Protein AF-A0A7C5CT50-F1 (afdb_monomer_lite)

pLDDT: mean 77.48, std 17.81, range [44.09, 95.44]

Foldseek 3Di:
DPPPDPDDDDDDDDDDDDDDCPDPPDDDDDDPDDPPVVNVVVVVVVCVVVVVVVVCVVFCLVVQLVVVVVVVVVVVDPPPPPSVVSNVVSVVVRCVVCVVVVVVCCVPPVVVD

Radius of gyration: 27.61 Å; chains: 1; bounding box: 65×60×53 Å

Sequence (113 aa):
MVFLAFGFSGIAMAQNENPINVIPGVQVSFNNGNFTEAIRLILILTVLSLAPSIIIMTTSFIRIVTVLSVLRQAIGLPNVPPNQVITSLALFLTFYVMYPVLNQVNQNALQPY

Secondary structure (DSSP, 8-state):
--SSSS---S-----------SSTT------TT---HHHHHHHHHHHHHHHHHHHHHTSTHHHHHHHHHHHHHHT--TTSS-HHHHHHHHHHHHHHHHHHHHHHHIIIIIS--

Structure (mmCIF, N/CA/C/O backbone):
data_AF-A0A7C5CT50-F1
#
_entry.id   AF-A0A7C5CT50-F1
#
loop_
_atom_site.group_PDB
_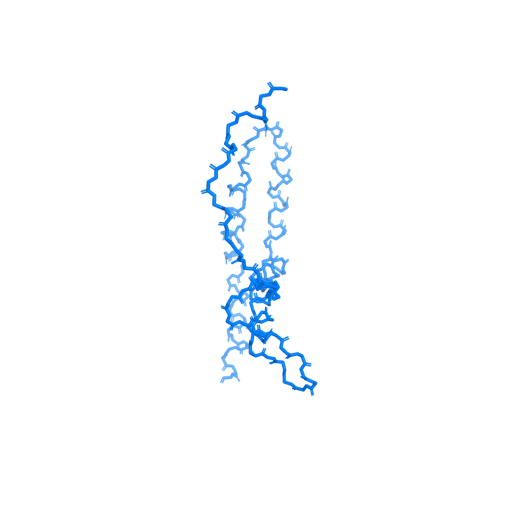atom_site.id
_atom_site.type_symbol
_atom_site.label_atom_id
_atom_site.label_alt_id
_atom_site.label_comp_id
_atom_site.label_asym_id
_atom_site.label_entity_id
_atom_site.label_seq_id
_atom_site.pdbx_PDB_ins_code
_atom_site.Cartn_x
_atom_site.Cartn_y
_atom_site.Cartn_z
_atom_site.occupancy
_atom_site.B_iso_or_equiv
_atom_site.auth_seq_id
_atom_site.auth_comp_id
_atom_site.auth_asym_id
_atom_site.auth_atom_id
_atom_site.pdbx_PDB_model_num
ATOM 1 N N . MET A 1 1 ? 30.216 39.724 13.156 1.00 50.38 1 MET A N 1
ATOM 2 C CA . MET A 1 1 ? 31.686 39.824 13.306 1.00 50.38 1 MET A CA 1
ATOM 3 C C . MET A 1 1 ? 32.268 38.594 14.028 1.00 50.38 1 MET A C 1
ATOM 5 O O . MET A 1 1 ? 32.926 38.751 15.039 1.00 50.38 1 MET A O 1
ATOM 9 N N . VAL A 1 2 ? 32.050 37.370 13.518 1.00 49.88 2 VAL A N 1
ATOM 10 C CA . VAL A 1 2 ? 32.786 36.135 13.914 1.00 49.88 2 VAL A CA 1
ATOM 11 C C . VAL A 1 2 ? 32.891 35.212 12.681 1.00 49.88 2 VAL A C 1
ATOM 13 O O . VAL A 1 2 ? 32.648 34.021 12.743 1.00 49.88 2 VAL A O 1
ATOM 16 N N . PHE A 1 3 ? 33.136 35.782 11.496 1.00 44.56 3 PHE A N 1
ATOM 17 C CA . PHE A 1 3 ? 33.218 35.013 10.238 1.00 44.56 3 PHE A CA 1
ATOM 18 C C . PHE A 1 3 ? 34.303 35.537 9.276 1.00 44.56 3 PHE A C 1
ATOM 20 O O . PHE A 1 3 ? 34.294 35.211 8.098 1.00 44.56 3 PHE A O 1
ATOM 27 N N . LEU A 1 4 ? 35.251 36.350 9.770 1.00 50.31 4 LEU A N 1
ATOM 28 C CA . LEU A 1 4 ? 36.260 37.034 8.941 1.00 50.31 4 LEU A CA 1
ATOM 29 C C . LEU A 1 4 ? 37.715 36.880 9.445 1.00 50.31 4 LEU A C 1
ATOM 31 O O . LEU A 1 4 ? 38.564 37.673 9.062 1.00 50.31 4 LEU A O 1
ATOM 35 N N . ALA A 1 5 ? 38.025 35.921 10.331 1.00 53.50 5 ALA A N 1
ATOM 36 C CA . ALA A 1 5 ? 39.324 35.925 11.032 1.00 53.50 5 ALA A CA 1
ATOM 37 C C . ALA A 1 5 ? 40.002 34.562 11.275 1.00 53.50 5 ALA A C 1
ATOM 39 O O . ALA A 1 5 ? 40.931 34.501 12.071 1.00 53.50 5 ALA A O 1
ATOM 40 N N . PHE A 1 6 ? 39.610 33.478 10.599 1.00 50.19 6 PHE A N 1
ATOM 41 C CA . PHE A 1 6 ? 40.324 32.197 10.729 1.00 50.19 6 PHE A CA 1
ATOM 42 C C . PHE A 1 6 ? 40.702 31.588 9.379 1.00 50.19 6 PHE A C 1
ATOM 44 O O . PHE A 1 6 ? 40.186 30.551 8.981 1.00 50.19 6 PHE A O 1
ATOM 51 N N . GLY A 1 7 ? 41.659 32.227 8.702 1.00 45.47 7 GLY A N 1
ATOM 52 C CA . GLY A 1 7 ? 42.497 31.504 7.741 1.00 45.47 7 GLY A CA 1
ATOM 53 C C . GLY A 1 7 ? 42.812 32.260 6.464 1.00 45.47 7 GLY A C 1
ATOM 54 O O . GLY A 1 7 ? 42.410 31.849 5.383 1.00 45.47 7 GLY A O 1
ATOM 55 N N . PHE A 1 8 ? 43.560 33.353 6.587 1.00 51.62 8 PHE A N 1
ATOM 56 C CA . PHE A 1 8 ? 44.338 33.888 5.478 1.00 51.62 8 PHE A CA 1
ATOM 57 C C . PHE A 1 8 ? 45.620 33.051 5.323 1.00 51.62 8 PHE A C 1
ATOM 59 O O . PHE A 1 8 ? 46.303 32.792 6.311 1.00 51.62 8 PHE A O 1
ATOM 66 N N . SER A 1 9 ? 45.960 32.745 4.068 1.00 44.22 9 SER A N 1
ATOM 67 C CA . SER A 1 9 ? 47.265 32.298 3.558 1.00 44.22 9 SER A CA 1
ATOM 68 C C . SER A 1 9 ? 47.605 30.805 3.621 1.00 44.22 9 SER A C 1
ATOM 70 O O . SER A 1 9 ? 47.790 30.230 4.689 1.00 44.22 9 SER A O 1
ATOM 72 N N . GLY A 1 10 ? 47.806 30.220 2.432 1.00 51.94 10 GLY A N 1
ATOM 73 C CA . GLY A 1 10 ? 48.623 29.016 2.301 1.00 51.94 10 GLY A CA 1
ATOM 74 C C . GLY A 1 10 ? 48.267 28.009 1.212 1.00 51.94 10 GLY A C 1
ATOM 75 O O . GLY A 1 10 ? 48.412 26.840 1.510 1.00 51.94 10 GLY A O 1
ATOM 76 N N . ILE A 1 11 ? 47.803 28.406 0.016 1.00 47.41 11 ILE A N 1
ATOM 77 C CA . ILE A 1 11 ? 48.193 27.820 -1.292 1.00 47.41 11 ILE A CA 1
ATOM 78 C C . ILE A 1 11 ? 47.460 28.548 -2.431 1.00 47.41 11 ILE A C 1
ATOM 80 O O . ILE A 1 11 ? 46.318 28.257 -2.769 1.00 47.41 11 ILE A O 1
ATOM 84 N N . ALA A 1 12 ? 48.149 29.491 -3.069 1.00 50.25 12 ALA A N 1
ATOM 85 C CA . ALA A 1 12 ? 47.981 29.651 -4.506 1.00 50.25 12 ALA A CA 1
ATOM 86 C C . ALA A 1 12 ? 48.534 28.377 -5.151 1.00 50.25 12 ALA A C 1
ATOM 88 O O . ALA A 1 12 ? 49.663 28.049 -4.805 1.00 50.25 12 ALA A O 1
ATOM 89 N N . MET A 1 13 ? 47.775 27.689 -6.019 1.00 48.88 13 MET A N 1
ATOM 90 C CA . MET A 1 13 ? 48.212 27.121 -7.311 1.00 48.88 13 MET A CA 1
ATOM 91 C C . MET A 1 13 ? 46.994 26.831 -8.202 1.00 48.88 13 MET A C 1
ATOM 93 O O . MET A 1 13 ? 45.950 26.377 -7.748 1.00 48.88 13 MET A O 1
ATOM 97 N N . ALA A 1 14 ? 47.172 27.169 -9.475 1.00 48.53 14 ALA A N 1
ATOM 98 C CA . ALA A 1 14 ? 46.247 27.114 -10.594 1.00 48.53 14 ALA A CA 1
ATOM 99 C C . ALA A 1 14 ? 45.576 25.754 -10.845 1.00 48.53 14 ALA A C 1
ATOM 101 O O . ALA A 1 14 ? 46.263 24.740 -10.885 1.00 48.53 14 ALA A O 1
ATOM 102 N N . GLN A 1 15 ? 44.290 25.780 -11.206 1.00 44.69 15 GLN A N 1
ATOM 103 C CA . GLN A 1 15 ? 43.692 24.912 -12.233 1.00 44.69 15 GLN A CA 1
ATOM 104 C C . GLN A 1 15 ? 42.635 25.767 -12.946 1.00 44.69 15 GLN A C 1
ATOM 106 O O . GLN A 1 15 ? 41.595 26.087 -12.383 1.00 44.69 15 GLN A O 1
ATOM 111 N N . ASN A 1 16 ? 43.024 26.443 -14.024 1.00 44.09 16 ASN A N 1
ATOM 112 C CA . ASN A 1 16 ? 42.872 25.944 -15.389 1.00 44.09 16 ASN A CA 1
ATOM 113 C C . ASN A 1 16 ? 41.426 25.543 -15.693 1.00 44.09 16 ASN A C 1
ATOM 115 O O . ASN A 1 16 ? 40.892 24.578 -15.151 1.00 44.09 16 ASN A O 1
ATOM 119 N N . GLU A 1 17 ? 40.848 26.327 -16.586 1.00 52.09 17 GLU A N 1
ATOM 120 C CA . GLU A 1 17 ? 39.519 26.220 -17.159 1.00 52.09 17 GLU A CA 1
ATOM 121 C C . GLU A 1 17 ? 39.269 24.783 -17.622 1.00 52.09 17 GLU A C 1
ATOM 123 O O . GLU A 1 17 ? 39.880 24.316 -18.577 1.00 52.09 17 GLU A O 1
ATOM 128 N N . ASN A 1 18 ? 38.391 24.064 -16.926 1.00 50.12 18 ASN A N 1
ATOM 129 C CA . ASN A 1 18 ? 37.877 22.782 -17.383 1.00 50.12 18 ASN A CA 1
ATOM 130 C C . ASN A 1 18 ? 36.373 22.745 -17.085 1.00 50.12 18 ASN A C 1
ATOM 132 O O . ASN A 1 18 ? 35.957 23.123 -15.986 1.00 50.12 18 ASN A O 1
ATOM 136 N N . PRO A 1 19 ? 35.542 22.352 -18.062 1.00 49.62 19 PRO A N 1
ATOM 137 C CA . PRO A 1 19 ? 34.095 22.483 -17.978 1.00 49.62 19 PRO A CA 1
ATOM 138 C C . PRO A 1 19 ? 33.535 21.700 -16.788 1.00 49.62 19 PRO A C 1
ATOM 140 O O . PRO A 1 19 ? 34.043 20.641 -16.421 1.00 49.62 19 PRO A O 1
ATOM 143 N N . ILE A 1 20 ? 32.472 22.253 -16.200 1.00 54.66 20 ILE A N 1
ATOM 144 C CA . ILE A 1 20 ? 31.711 21.706 -15.073 1.00 54.66 20 ILE A CA 1
ATOM 145 C C . ILE A 1 20 ? 31.438 20.206 -15.305 1.00 54.66 20 ILE A C 1
ATOM 147 O O . ILE A 1 20 ? 30.570 19.824 -16.088 1.00 54.66 20 ILE A O 1
ATOM 151 N N . ASN A 1 21 ? 32.181 19.351 -14.603 1.00 50.53 21 ASN A N 1
ATOM 152 C CA . ASN A 1 21 ? 32.004 17.905 -14.604 1.00 50.53 21 ASN A CA 1
ATOM 153 C C . ASN A 1 21 ? 31.021 17.531 -13.488 1.00 50.53 21 ASN A C 1
ATOM 155 O O . ASN A 1 21 ? 31.432 17.301 -12.351 1.00 50.53 21 ASN A O 1
ATOM 159 N N . VAL A 1 22 ? 29.720 17.491 -13.800 1.00 59.31 22 VAL A N 1
ATOM 160 C CA . VAL A 1 22 ? 28.690 17.101 -12.816 1.00 59.31 22 VAL A CA 1
ATOM 161 C C . VAL A 1 22 ? 28.748 15.598 -12.499 1.00 59.31 22 VAL A C 1
ATOM 163 O O . VAL A 1 22 ? 28.335 15.210 -11.415 1.00 59.31 22 VAL A O 1
ATOM 166 N N . ILE A 1 23 ? 29.311 14.743 -13.365 1.00 61.72 23 ILE A N 1
ATOM 167 C CA . ILE A 1 23 ? 29.557 13.310 -13.097 1.00 61.72 23 ILE A CA 1
ATOM 168 C C . ILE A 1 23 ? 30.735 12.837 -13.976 1.00 61.72 23 ILE A C 1
ATOM 170 O O . ILE A 1 23 ? 30.633 12.943 -15.200 1.00 61.72 23 ILE A O 1
ATOM 174 N N . PRO A 1 24 ? 31.837 12.281 -13.428 1.00 53.53 24 PRO A N 1
ATOM 175 C CA . PRO A 1 24 ? 32.854 11.626 -14.245 1.00 53.53 24 PRO A CA 1
ATOM 176 C C . PRO A 1 24 ? 32.273 10.319 -14.808 1.00 53.53 24 PRO A C 1
ATOM 178 O O . PRO A 1 24 ? 32.010 9.386 -14.052 1.00 53.53 24 PRO A O 1
ATOM 181 N N . GLY A 1 25 ? 32.061 10.254 -16.126 1.00 58.03 25 GLY A N 1
ATOM 182 C CA . GLY A 1 25 ? 31.773 8.999 -16.839 1.00 58.03 25 GLY A CA 1
ATOM 183 C C . GLY A 1 25 ? 30.479 8.922 -17.654 1.00 58.03 25 GLY A C 1
ATOM 184 O O . GLY A 1 25 ? 30.265 7.903 -18.303 1.00 58.03 25 GLY A O 1
ATOM 185 N N . VAL A 1 26 ? 29.626 9.954 -17.691 1.00 61.69 26 VAL A N 1
ATOM 186 C CA . VAL A 1 26 ? 28.393 9.909 -18.507 1.00 61.69 26 VAL A CA 1
ATOM 187 C C . VAL A 1 26 ? 28.228 11.193 -19.319 1.00 61.69 26 VAL A C 1
ATOM 189 O O . VAL A 1 26 ? 27.735 12.203 -18.828 1.00 61.69 26 VAL A O 1
ATOM 192 N N . GLN A 1 27 ? 28.633 11.143 -20.591 1.00 54.72 27 GLN A N 1
ATOM 193 C CA . GLN A 1 27 ? 28.323 12.171 -21.585 1.00 54.72 27 GLN A CA 1
ATOM 194 C C . GLN A 1 27 ? 26.970 11.845 -22.224 1.00 54.72 27 GLN A C 1
ATOM 196 O O . GLN A 1 27 ? 26.849 10.899 -23.003 1.00 54.72 27 GLN A O 1
ATOM 201 N N . VAL A 1 28 ? 25.935 12.616 -21.892 1.00 63.25 28 VAL A N 1
ATOM 202 C CA . VAL A 1 28 ? 24.609 12.465 -22.504 1.00 63.25 28 VAL A CA 1
ATOM 203 C C . VAL A 1 28 ? 24.605 13.207 -23.844 1.00 63.25 28 VAL A C 1
ATOM 205 O O . VAL A 1 28 ? 24.284 14.388 -23.915 1.00 63.25 28 VAL A O 1
ATOM 208 N N . SER A 1 29 ? 25.015 12.517 -24.913 1.00 57.22 29 SER A N 1
ATOM 209 C CA . SER A 1 29 ? 24.848 12.993 -26.293 1.00 57.22 29 SER A CA 1
ATOM 210 C C . SER A 1 29 ? 23.455 12.633 -26.806 1.00 57.22 29 SER A C 1
ATOM 212 O O . SER A 1 29 ? 23.115 11.457 -26.924 1.00 57.22 29 SER A O 1
ATOM 214 N N . PHE A 1 30 ? 22.652 13.646 -27.128 1.00 58.94 30 PHE A N 1
ATOM 215 C CA . PHE A 1 30 ? 21.328 13.486 -27.727 1.00 58.94 30 PHE A CA 1
ATOM 216 C C . PHE A 1 30 ? 21.465 13.413 -29.253 1.00 58.94 30 PHE A C 1
ATOM 218 O O . PHE A 1 30 ? 21.503 14.438 -29.932 1.00 58.94 30 PHE A O 1
ATOM 225 N N . ASN A 1 31 ? 21.564 12.198 -29.802 1.00 57.72 31 ASN A N 1
ATOM 226 C CA . ASN A 1 31 ? 21.490 11.964 -31.245 1.00 57.72 31 ASN A CA 1
ATOM 227 C C . ASN A 1 31 ? 20.148 11.302 -31.609 1.00 57.72 31 ASN A C 1
ATOM 229 O O . ASN A 1 31 ? 19.717 10.342 -30.972 1.00 57.72 31 ASN A O 1
ATOM 233 N N . ASN A 1 32 ? 19.475 11.873 -32.612 1.00 57.56 32 ASN A N 1
ATOM 234 C CA . ASN A 1 32 ? 18.112 11.563 -33.052 1.00 57.56 32 ASN A CA 1
ATOM 235 C C . ASN A 1 32 ? 17.968 10.111 -33.551 1.00 57.56 32 ASN A C 1
ATOM 237 O O . ASN A 1 32 ? 18.142 9.844 -34.737 1.00 57.56 32 ASN A O 1
ATOM 241 N N . GLY A 1 33 ? 17.607 9.183 -32.660 1.00 57.97 33 GLY A N 1
ATOM 242 C CA . GLY A 1 33 ? 17.144 7.842 -33.046 1.00 57.97 33 GLY A CA 1
ATOM 243 C C . GLY A 1 33 ? 1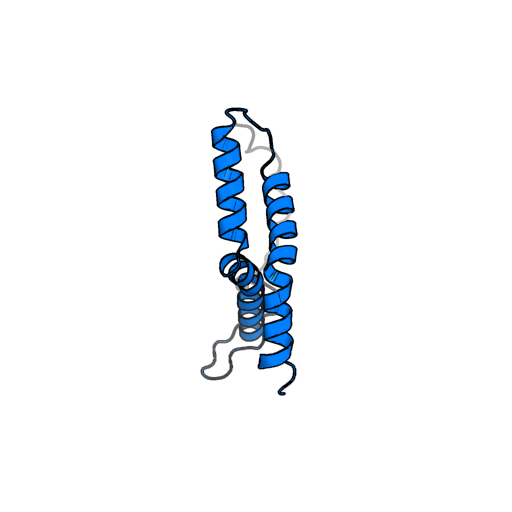7.474 6.725 -32.062 1.00 57.97 33 GLY A C 1
ATOM 244 O O . GLY A 1 33 ? 16.766 5.725 -32.033 1.00 57.97 33 GLY A O 1
ATOM 245 N N . ASN A 1 34 ? 18.481 6.909 -31.206 1.00 59.00 34 ASN A N 1
ATOM 246 C CA . ASN A 1 34 ? 18.855 5.931 -30.189 1.00 59.00 34 ASN A CA 1
ATOM 247 C C . ASN A 1 34 ? 18.725 6.586 -28.818 1.00 59.00 34 ASN A C 1
ATOM 249 O O . ASN A 1 34 ? 19.608 7.327 -28.392 1.00 59.00 34 ASN A O 1
ATOM 253 N N . PHE A 1 35 ? 17.605 6.342 -28.135 1.00 63.72 35 PHE A N 1
ATOM 254 C CA . PHE A 1 35 ? 17.493 6.660 -26.715 1.00 63.72 35 PHE A CA 1
ATOM 255 C C . PHE A 1 35 ? 18.638 5.938 -25.997 1.00 63.72 35 PHE A C 1
ATOM 257 O O . PHE A 1 35 ? 18.616 4.716 -25.880 1.00 63.72 35 PHE A O 1
ATOM 264 N N . THR A 1 36 ? 19.663 6.690 -25.585 1.00 73.88 36 THR A N 1
ATOM 265 C CA . THR A 1 36 ? 20.833 6.194 -24.853 1.00 73.88 36 THR A CA 1
ATOM 266 C C . THR A 1 36 ? 20.369 5.246 -23.750 1.00 73.88 36 THR A C 1
ATOM 268 O O . THR A 1 36 ? 19.415 5.574 -23.050 1.00 73.88 36 THR A O 1
ATOM 271 N N . GLU A 1 37 ? 21.018 4.093 -23.569 1.00 81.06 37 GLU A N 1
ATOM 272 C CA . GLU A 1 37 ? 20.638 3.065 -22.576 1.00 81.06 37 GLU A CA 1
ATOM 273 C C . GLU A 1 37 ? 20.331 3.648 -21.177 1.00 81.06 37 GLU A C 1
ATOM 275 O O . GLU A 1 37 ? 19.435 3.181 -20.477 1.00 81.06 37 GLU A O 1
ATOM 280 N N . ALA A 1 38 ? 20.989 4.753 -20.804 1.00 83.44 38 ALA A N 1
ATOM 281 C CA . ALA A 1 38 ? 20.688 5.533 -19.603 1.00 83.44 38 ALA A CA 1
ATOM 282 C C . ALA A 1 38 ? 19.244 6.084 -19.551 1.00 83.44 38 ALA A C 1
ATOM 284 O O . ALA A 1 38 ? 18.580 5.984 -18.522 1.00 83.44 38 ALA A O 1
ATOM 285 N N . ILE A 1 39 ? 18.728 6.634 -20.652 1.00 88.06 39 ILE A N 1
ATOM 286 C CA . ILE A 1 39 ? 17.348 7.133 -20.767 1.00 88.06 39 ILE A CA 1
ATOM 287 C C . ILE A 1 39 ? 16.348 5.974 -20.716 1.00 88.06 39 ILE A C 1
ATOM 289 O O . ILE A 1 39 ? 15.322 6.091 -20.048 1.00 88.06 39 ILE A O 1
ATOM 293 N N . ARG A 1 40 ? 16.658 4.831 -21.342 1.00 86.31 40 ARG A N 1
ATOM 294 C CA . ARG A 1 40 ? 15.825 3.619 -21.262 1.00 86.31 40 ARG A CA 1
ATOM 295 C C . ARG A 1 40 ? 15.728 3.086 -19.830 1.00 86.31 40 ARG A C 1
ATOM 297 O O . ARG A 1 40 ? 14.633 2.750 -19.377 1.00 86.31 40 ARG A O 1
ATOM 304 N N . LEU A 1 41 ? 16.851 3.051 -19.111 1.00 90.69 41 LEU A N 1
ATOM 305 C CA . LEU A 1 41 ? 16.902 2.645 -17.707 1.00 90.69 41 LEU A CA 1
ATOM 306 C C . LEU A 1 41 ? 16.065 3.579 -16.824 1.00 90.69 41 LEU A C 1
ATOM 308 O O . LEU A 1 41 ? 15.246 3.104 -16.040 1.00 90.69 41 LEU A O 1
ATOM 312 N N . ILE A 1 42 ? 16.216 4.896 -16.991 1.00 92.19 42 ILE A N 1
ATOM 313 C CA . ILE A 1 42 ? 15.425 5.892 -16.252 1.00 92.19 42 ILE A CA 1
ATOM 314 C C . ILE A 1 42 ? 13.923 5.706 -16.518 1.00 92.19 42 ILE A C 1
ATOM 316 O O . ILE A 1 42 ? 13.120 5.772 -15.586 1.00 92.19 42 ILE A O 1
ATOM 320 N N . LEU A 1 43 ? 13.535 5.422 -17.764 1.00 91.88 43 LEU A N 1
ATOM 321 C CA . LEU A 1 43 ? 12.134 5.234 -18.150 1.00 91.88 43 LEU A CA 1
ATOM 322 C C . LEU A 1 43 ? 11.526 3.977 -17.500 1.00 91.88 43 LEU A C 1
ATOM 324 O O . LEU A 1 43 ? 10.433 4.049 -16.939 1.00 91.88 43 LEU A O 1
ATOM 328 N N . ILE A 1 44 ? 12.254 2.855 -17.475 1.00 94.19 44 ILE A N 1
ATOM 329 C CA . ILE A 1 44 ? 11.830 1.626 -16.777 1.00 94.19 44 ILE A CA 1
ATOM 330 C C . ILE A 1 44 ? 11.728 1.847 -15.266 1.00 94.19 44 ILE A C 1
ATOM 332 O O . ILE A 1 44 ? 10.734 1.441 -14.667 1.00 94.19 44 ILE A O 1
ATOM 336 N N . LEU A 1 45 ? 12.709 2.507 -14.642 1.00 93.94 45 LEU A N 1
ATOM 337 C CA . LEU A 1 45 ? 12.673 2.786 -13.201 1.00 93.94 45 LEU A CA 1
ATOM 338 C C . LEU A 1 45 ? 11.500 3.699 -12.822 1.00 93.94 45 LEU A C 1
ATOM 340 O O . LEU A 1 45 ? 10.862 3.487 -11.791 1.00 93.94 45 LEU A O 1
ATOM 344 N N . THR A 1 46 ? 11.173 4.664 -13.683 1.00 94.50 46 THR A N 1
ATOM 345 C CA . THR A 1 46 ? 10.011 5.546 -13.501 1.00 94.50 46 THR A CA 1
ATOM 346 C C . THR A 1 46 ? 8.711 4.743 -13.515 1.00 94.50 46 THR A C 1
ATOM 348 O O . THR A 1 46 ? 7.898 4.863 -12.597 1.00 94.50 46 THR A O 1
ATOM 351 N N . VAL A 1 47 ? 8.530 3.873 -14.514 1.00 95.00 47 VAL A N 1
A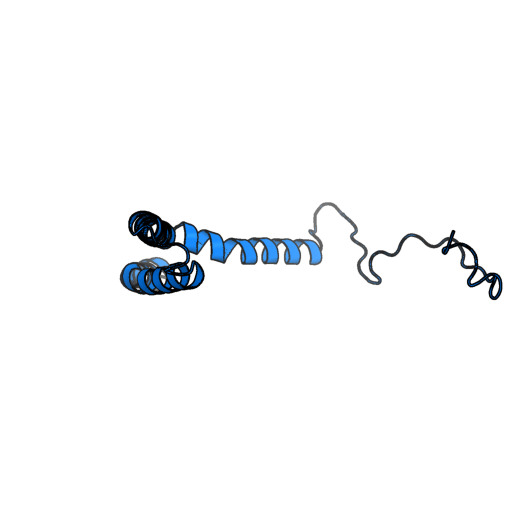TOM 352 C CA . VAL A 1 47 ? 7.343 3.008 -14.605 1.00 95.00 47 VAL A CA 1
ATOM 353 C C . VAL A 1 47 ? 7.286 2.028 -13.434 1.00 95.00 47 VAL A C 1
ATOM 355 O O . VAL A 1 47 ? 6.224 1.860 -12.843 1.00 95.00 47 VAL A O 1
ATOM 358 N N . LEU A 1 48 ? 8.412 1.425 -13.046 1.00 94.44 48 LEU A N 1
ATOM 359 C CA . LEU A 1 48 ? 8.473 0.461 -11.947 1.00 94.44 48 LEU A CA 1
ATOM 360 C C . LEU A 1 48 ? 8.164 1.098 -10.585 1.00 94.44 48 LEU A C 1
ATOM 362 O O . LEU A 1 48 ? 7.598 0.435 -9.724 1.00 94.44 48 LEU A O 1
ATOM 366 N N . SER A 1 49 ? 8.491 2.379 -10.391 1.00 94.62 49 SER A N 1
ATOM 367 C CA . SER A 1 49 ? 8.141 3.119 -9.174 1.00 94.62 49 SER A CA 1
ATOM 368 C C . SER A 1 49 ? 6.654 3.500 -9.119 1.00 94.62 49 SER A C 1
ATOM 370 O O . SER A 1 49 ? 6.053 3.447 -8.044 1.00 94.62 49 SER A O 1
ATOM 372 N N . LEU A 1 50 ? 6.039 3.832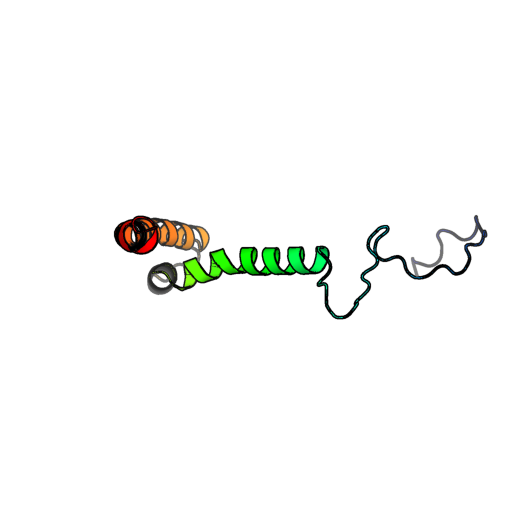 -10.261 1.00 95.44 50 LEU A N 1
ATOM 373 C CA . LEU A 1 50 ? 4.603 4.139 -10.351 1.00 95.44 50 LEU A CA 1
ATOM 374 C C . LEU A 1 50 ? 3.709 2.889 -10.364 1.00 95.44 50 LEU A C 1
ATOM 376 O O . LEU A 1 50 ? 2.586 2.928 -9.867 1.00 95.44 50 LEU A O 1
ATOM 380 N N . ALA A 1 51 ? 4.184 1.775 -10.919 1.00 94.06 51 ALA A N 1
ATOM 381 C CA . ALA A 1 51 ? 3.421 0.534 -11.030 1.00 94.06 51 ALA A CA 1
ATOM 382 C C . ALA A 1 51 ? 2.801 0.052 -9.697 1.00 94.06 51 ALA A C 1
ATOM 384 O O . ALA A 1 51 ? 1.594 -0.203 -9.674 1.00 94.06 51 ALA A O 1
ATOM 385 N N . PRO A 1 52 ? 3.539 -0.043 -8.569 1.00 88.19 52 PRO A N 1
ATOM 386 C CA . PRO A 1 52 ? 2.971 -0.542 -7.319 1.00 88.19 52 PRO A CA 1
ATOM 387 C C . PRO A 1 52 ? 1.916 0.401 -6.733 1.00 88.19 52 PRO A C 1
ATOM 389 O O . PRO A 1 52 ? 0.925 -0.068 -6.175 1.00 88.19 52 PRO A O 1
ATOM 392 N N . SER A 1 53 ? 2.083 1.721 -6.871 1.00 92.19 53 SER A N 1
ATOM 393 C CA . SER A 1 53 ? 1.128 2.686 -6.317 1.00 92.19 53 SER A CA 1
ATOM 394 C C . SER A 1 53 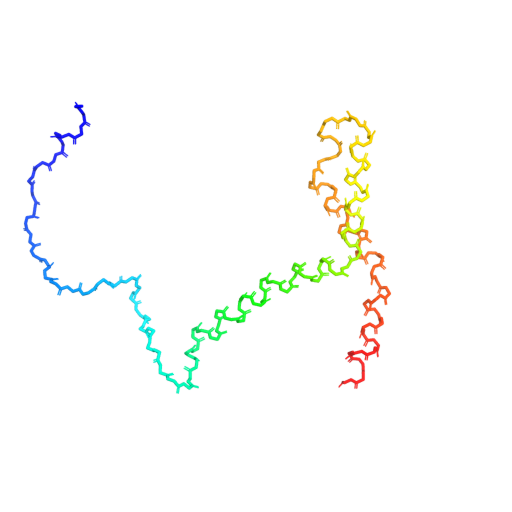? -0.196 2.675 -7.080 1.00 92.19 53 SER A C 1
ATOM 396 O O . SER A 1 53 ? -1.259 2.695 -6.457 1.00 92.19 53 SER A O 1
ATOM 398 N N . ILE A 1 54 ? -0.145 2.555 -8.410 1.00 93.56 54 ILE A N 1
ATOM 399 C CA . ILE A 1 54 ? -1.345 2.470 -9.249 1.00 93.56 54 ILE A CA 1
ATOM 400 C C . ILE A 1 54 ? -2.138 1.199 -8.929 1.00 93.56 54 ILE A C 1
ATOM 402 O O . ILE A 1 54 ? -3.342 1.297 -8.709 1.00 93.56 54 ILE A O 1
ATOM 406 N N . ILE A 1 55 ? -1.480 0.037 -8.822 1.00 91.50 55 ILE A N 1
ATOM 407 C CA . ILE A 1 55 ? -2.144 -1.244 -8.506 1.00 91.50 55 ILE A CA 1
ATOM 408 C C . ILE A 1 55 ? -2.899 -1.163 -7.173 1.00 91.50 55 ILE A C 1
ATOM 410 O O . ILE A 1 55 ? -4.041 -1.619 -7.064 1.00 91.50 55 ILE A O 1
ATOM 414 N N . ILE A 1 56 ? -2.284 -0.553 -6.157 1.00 92.06 56 ILE A N 1
ATOM 415 C CA . ILE A 1 56 ? -2.919 -0.348 -4.851 1.00 92.06 56 ILE A CA 1
ATOM 416 C C . ILE A 1 56 ? -4.129 0.593 -4.987 1.00 92.06 56 ILE A C 1
ATOM 418 O O . ILE A 1 56 ? -5.179 0.332 -4.397 1.00 92.06 56 ILE A O 1
ATOM 422 N N . MET A 1 57 ? -4.019 1.651 -5.796 1.00 92.31 57 MET A N 1
ATOM 423 C CA . MET A 1 57 ? -5.088 2.635 -5.995 1.00 92.31 57 MET A CA 1
ATOM 424 C C . MET A 1 57 ? -6.280 2.090 -6.795 1.00 92.31 57 MET A C 1
ATOM 426 O O . MET A 1 57 ? -7.419 2.469 -6.526 1.00 92.31 57 MET A O 1
ATOM 430 N N . THR A 1 58 ? -6.046 1.179 -7.740 1.00 91.25 58 THR A N 1
ATOM 431 C CA . THR A 1 58 ? -7.103 0.515 -8.525 1.00 91.25 58 THR A CA 1
ATOM 432 C C . THR A 1 58 ? -7.801 -0.621 -7.772 1.00 91.25 58 THR A C 1
ATOM 434 O O . THR A 1 58 ? -8.781 -1.178 -8.261 1.00 91.25 58 THR A O 1
ATOM 437 N N . THR A 1 59 ? -7.315 -0.972 -6.584 1.00 92.12 59 THR A N 1
ATOM 438 C CA . THR A 1 59 ? -7.829 -2.067 -5.754 1.00 92.12 59 THR A CA 1
ATOM 439 C C . THR A 1 59 ? -8.808 -1.554 -4.678 1.00 92.12 59 THR A C 1
ATOM 441 O O . THR A 1 59 ? -8.968 -0.354 -4.456 1.00 92.12 59 THR A O 1
ATOM 444 N N . SER A 1 60 ? -9.462 -2.458 -3.940 1.00 90.88 60 SER A N 1
ATOM 445 C CA . SER A 1 60 ? -10.291 -2.154 -2.763 1.00 90.88 60 SER A CA 1
ATOM 446 C C . SER A 1 60 ? -9.562 -1.443 -1.610 1.00 90.88 60 SER A C 1
ATOM 4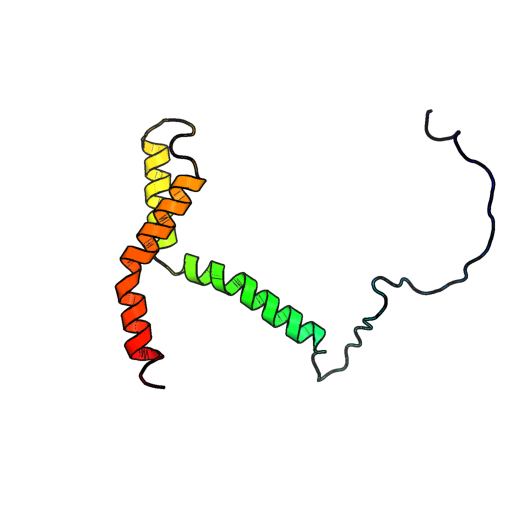48 O O . SER A 1 60 ? -10.233 -0.992 -0.680 1.00 90.88 60 SER A O 1
ATOM 450 N N . PHE A 1 61 ? -8.232 -1.305 -1.658 1.00 94.75 61 PHE A N 1
ATOM 451 C CA . PHE A 1 61 ? -7.435 -0.656 -0.614 1.00 94.75 61 PHE A CA 1
ATOM 452 C C . PHE A 1 61 ? -7.935 0.754 -0.282 1.00 94.75 61 PHE A C 1
ATOM 454 O O . PHE A 1 61 ? -8.154 1.056 0.890 1.00 94.75 61 PHE A O 1
ATOM 461 N N . ILE A 1 62 ? -8.200 1.588 -1.298 1.00 94.12 62 ILE A N 1
ATOM 462 C CA . ILE A 1 62 ? -8.668 2.972 -1.104 1.00 94.12 62 ILE A CA 1
ATOM 463 C C . ILE A 1 62 ? -10.022 3.005 -0.387 1.00 94.12 62 ILE A C 1
ATOM 465 O O . ILE A 1 62 ? -10.226 3.795 0.529 1.00 94.12 62 ILE A O 1
ATOM 469 N N . ARG A 1 63 ? -10.944 2.102 -0.737 1.00 93.81 63 ARG A N 1
ATOM 470 C CA . ARG A 1 63 ? -12.259 2.040 -0.079 1.00 93.81 63 ARG A CA 1
ATOM 471 C C . ARG A 1 63 ? -12.129 1.617 1.383 1.00 93.81 63 ARG A C 1
ATOM 473 O O . ARG A 1 63 ? -12.720 2.251 2.253 1.00 93.81 63 ARG A O 1
ATOM 480 N N . ILE A 1 64 ? -11.338 0.579 1.656 1.00 95.19 64 ILE A N 1
ATOM 481 C CA . ILE A 1 64 ? -11.139 0.055 3.012 1.00 95.19 64 ILE A CA 1
ATOM 482 C C . ILE A 1 64 ? -10.455 1.111 3.892 1.00 95.19 64 ILE A C 1
ATOM 484 O O . ILE A 1 64 ? -10.970 1.439 4.961 1.00 95.19 64 ILE A O 1
ATOM 488 N N . VAL A 1 65 ? -9.349 1.712 3.436 1.00 94.62 65 VAL A N 1
ATOM 489 C CA . VAL A 1 65 ? -8.611 2.713 4.225 1.00 94.62 65 VAL A CA 1
ATOM 490 C C . VAL A 1 65 ? -9.453 3.961 4.506 1.00 94.62 65 VAL A C 1
ATOM 492 O O . VAL A 1 65 ? -9.394 4.487 5.618 1.00 94.62 65 VAL A O 1
ATOM 495 N N . THR A 1 66 ? -10.283 4.413 3.557 1.00 93.31 66 THR A N 1
ATOM 496 C CA . THR A 1 66 ? -11.187 5.554 3.769 1.00 93.31 66 THR A CA 1
ATOM 497 C C . THR A 1 66 ? -12.246 5.237 4.818 1.00 93.31 66 THR A C 1
ATOM 499 O O . THR A 1 66 ? -12.444 6.043 5.724 1.00 93.31 66 THR A O 1
ATOM 502 N N . VAL A 1 67 ? -12.880 4.062 4.764 1.00 94.38 67 VAL A N 1
ATOM 503 C CA . VAL A 1 67 ? -13.890 3.671 5.762 1.00 94.38 67 VAL A CA 1
ATOM 504 C C . VAL A 1 67 ? -13.274 3.595 7.162 1.00 94.38 67 VAL A C 1
ATOM 506 O O . VAL A 1 67 ? -13.818 4.186 8.095 1.00 94.38 67 VAL A O 1
ATOM 509 N N . LEU A 1 68 ? -12.103 2.963 7.316 1.00 92.81 68 LEU A N 1
ATOM 510 C CA . LEU A 1 68 ? -11.394 2.915 8.603 1.00 92.81 68 LEU A CA 1
ATOM 511 C C . LEU A 1 68 ? -10.942 4.308 9.079 1.00 92.81 68 LEU A C 1
ATOM 513 O O . LEU A 1 68 ? -10.977 4.597 10.275 1.00 92.81 68 LEU A O 1
ATOM 517 N N . SER A 1 69 ? -10.547 5.192 8.161 1.00 89.75 69 SER A N 1
ATOM 518 C CA . SER A 1 69 ? -10.133 6.563 8.492 1.00 89.75 69 SER A CA 1
ATOM 519 C C . SER A 1 69 ? -11.300 7.430 8.961 1.00 89.75 69 SER A C 1
ATOM 521 O O . SER A 1 69 ? -11.136 8.225 9.887 1.00 89.75 69 SER A O 1
ATOM 523 N N . VAL A 1 70 ? -12.479 7.253 8.361 1.00 91.19 70 VAL A N 1
ATOM 524 C CA . VAL A 1 70 ? -13.717 7.912 8.797 1.00 91.19 70 VAL A CA 1
ATOM 525 C C . VAL A 1 70 ? -14.166 7.355 10.148 1.00 91.19 70 VAL A C 1
ATOM 527 O O . VAL A 1 70 ? -14.502 8.130 11.039 1.00 91.19 70 VAL A O 1
ATOM 530 N N . LEU A 1 71 ? -14.083 6.034 10.353 1.00 90.38 71 LEU A N 1
ATOM 531 C CA . LEU A 1 71 ? -14.334 5.400 11.654 1.00 90.38 71 LEU A CA 1
ATOM 532 C C . LEU A 1 71 ? -13.426 5.977 12.751 1.00 90.38 71 LEU A C 1
ATOM 534 O O . LEU A 1 71 ? -13.906 6.274 13.842 1.00 90.38 71 LEU A O 1
ATOM 538 N N . ARG A 1 72 ? -12.140 6.218 12.454 1.00 86.62 72 ARG A N 1
ATOM 539 C CA . ARG A 1 72 ? -11.208 6.887 13.381 1.00 86.62 72 ARG A CA 1
ATOM 540 C C . ARG A 1 72 ? -11.685 8.286 13.776 1.00 86.62 72 ARG A C 1
ATOM 542 O O . ARG A 1 72 ? -11.567 8.667 14.934 1.00 86.62 72 ARG A O 1
ATOM 549 N N . GLN A 1 73 ? -12.192 9.072 12.833 1.00 86.38 73 GLN A N 1
ATOM 550 C CA . GLN A 1 73 ? -12.727 10.400 13.147 1.00 86.38 73 GLN A CA 1
ATOM 551 C C . GLN A 1 73 ? -14.033 10.315 13.941 1.00 86.38 73 GLN A C 1
ATOM 553 O O . GLN A 1 73 ? -14.248 11.124 14.840 1.00 86.38 73 GLN A O 1
ATOM 558 N N . ALA A 1 74 ? -14.860 9.304 13.670 1.00 87.12 74 ALA A N 1
ATOM 559 C CA . ALA A 1 74 ? -16.132 9.099 14.352 1.00 87.12 74 ALA A CA 1
ATOM 560 C C . ALA A 1 74 ? -15.982 8.713 15.835 1.00 87.12 74 ALA A C 1
ATOM 562 O O . ALA A 1 74 ? -16.825 9.093 16.641 1.00 87.12 74 ALA A O 1
ATOM 563 N N . ILE A 1 75 ? -14.913 8.003 16.221 1.00 86.56 75 ILE A N 1
ATOM 564 C CA . ILE A 1 75 ? -14.678 7.610 17.626 1.00 86.56 75 ILE A CA 1
ATOM 565 C C . ILE A 1 75 ? -14.146 8.749 18.518 1.00 86.56 75 ILE A C 1
ATOM 567 O O . ILE A 1 75 ? -14.015 8.561 19.723 1.00 86.56 75 ILE A O 1
ATOM 571 N N . GLY A 1 76 ? -13.834 9.926 17.961 1.00 81.25 76 GLY A N 1
ATOM 572 C CA . GLY A 1 76 ? -13.532 11.147 18.727 1.00 81.25 76 GLY A CA 1
ATOM 573 C C . GLY A 1 76 ? -12.239 11.138 19.555 1.00 81.25 76 GLY A C 1
ATOM 574 O O . GLY A 1 76 ? -11.947 12.123 20.232 1.00 81.25 76 GLY A O 1
ATOM 575 N N . LEU A 1 77 ? -11.446 10.063 19.506 1.00 83.06 77 LEU A N 1
ATOM 576 C CA . LEU A 1 77 ? -10.211 9.939 20.276 1.00 83.06 77 LEU A CA 1
ATOM 577 C C . LEU A 1 77 ? -8.987 10.354 19.434 1.00 83.06 77 LEU A C 1
ATOM 579 O O . LEU A 1 77 ? -8.756 9.796 18.357 1.00 83.06 77 LEU A O 1
ATOM 583 N N . PRO A 1 78 ? -8.152 11.297 19.904 1.00 74.31 78 PRO A N 1
ATOM 584 C CA . PRO A 1 78 ? -6.908 11.632 19.224 1.00 74.31 78 PRO A CA 1
ATOM 585 C C . PRO A 1 78 ? -5.887 10.490 19.370 1.00 74.31 78 PRO A C 1
ATOM 587 O O . PRO A 1 78 ? -5.663 9.973 20.459 1.00 74.31 78 PRO A O 1
ATOM 590 N N . ASN A 1 79 ? -5.223 10.133 18.265 1.00 70.31 79 ASN A N 1
ATOM 591 C CA . ASN A 1 79 ? -4.100 9.178 18.172 1.00 70.31 79 ASN A CA 1
ATOM 592 C C . ASN A 1 79 ? -4.403 7.677 18.338 1.00 70.31 79 ASN A C 1
ATOM 594 O O . ASN A 1 79 ? -3.504 6.857 18.155 1.00 70.31 79 ASN A O 1
ATOM 598 N N . VAL A 1 80 ? -5.655 7.296 18.573 1.00 81.00 80 VAL A N 1
ATOM 599 C CA . VAL A 1 80 ? -6.120 5.902 18.493 1.00 81.00 80 VAL A CA 1
ATOM 600 C C . VAL A 1 80 ? -7.093 5.767 17.320 1.00 81.00 80 VAL A C 1
ATOM 602 O O . VAL A 1 80 ? -8.042 6.542 17.256 1.00 81.00 80 VAL A O 1
ATOM 605 N N . PRO A 1 81 ? -6.924 4.805 16.392 1.00 71.75 81 PRO A N 1
ATOM 606 C CA . PRO A 1 81 ? -5.751 3.980 16.088 1.00 71.75 81 PRO A CA 1
ATOM 607 C C . PRO A 1 81 ? -4.719 4.745 15.220 1.00 71.75 81 PRO A C 1
ATOM 609 O O . PRO A 1 81 ? -5.125 5.536 14.363 1.00 71.75 81 PRO A O 1
ATOM 612 N N . PRO A 1 82 ? -3.399 4.507 15.382 1.00 89.00 82 PRO A N 1
ATOM 613 C CA . PRO A 1 82 ? -2.357 5.145 14.572 1.00 89.00 82 PRO A CA 1
ATOM 614 C C . PRO A 1 82 ? -2.552 4.921 13.065 1.00 89.00 82 PRO A C 1
ATOM 616 O O . PRO A 1 82 ? -2.972 3.843 12.641 1.00 89.00 82 PRO A O 1
ATOM 619 N N . ASN A 1 83 ? -2.146 5.887 12.233 1.00 88.88 83 ASN A N 1
ATOM 620 C CA . ASN A 1 83 ? -2.255 5.775 10.767 1.00 88.88 83 ASN A CA 1
ATOM 621 C C . ASN A 1 83 ? -1.522 4.540 10.209 1.00 88.88 83 ASN A C 1
ATOM 623 O O . ASN A 1 83 ? -1.961 3.948 9.223 1.00 88.88 83 ASN A O 1
ATOM 627 N N . GLN A 1 84 ? -0.437 4.115 10.864 1.00 91.81 84 GLN A N 1
ATOM 628 C CA . GLN A 1 84 ? 0.294 2.896 10.513 1.00 91.81 84 GLN A CA 1
ATOM 629 C C . GLN A 1 84 ? -0.548 1.629 10.722 1.00 91.81 84 GLN A C 1
ATOM 631 O O . GLN A 1 84 ? -0.523 0.743 9.873 1.00 91.81 84 GLN A O 1
ATOM 636 N N . VAL A 1 85 ? -1.337 1.564 11.802 1.00 93.56 85 VAL A N 1
ATOM 637 C CA . VAL A 1 85 ? -2.217 0.423 12.107 1.00 93.56 85 VAL A CA 1
ATOM 638 C C . VAL A 1 85 ? -3.388 0.369 11.129 1.00 93.56 85 VAL A C 1
ATOM 640 O O . VAL A 1 85 ? -3.725 -0.694 10.622 1.00 93.56 85 VAL A O 1
ATOM 643 N N . ILE A 1 86 ? -3.985 1.518 10.810 1.00 93.44 86 ILE A N 1
ATOM 644 C CA . ILE A 1 86 ? -5.069 1.590 9.818 1.00 93.44 86 ILE A CA 1
ATOM 645 C C . ILE A 1 86 ? -4.573 1.126 8.447 1.00 93.44 86 ILE A C 1
ATOM 647 O O . ILE A 1 86 ? -5.251 0.353 7.773 1.00 93.44 86 ILE A O 1
ATOM 651 N N . THR A 1 87 ? -3.376 1.563 8.055 1.00 93.81 87 THR A N 1
ATOM 652 C CA . THR A 1 87 ? -2.779 1.194 6.768 1.00 93.81 87 THR A CA 1
ATOM 653 C C . THR A 1 87 ? -2.463 -0.301 6.705 1.00 93.81 87 THR A C 1
ATOM 655 O O . THR A 1 87 ? -2.784 -0.944 5.706 1.00 93.81 87 THR A O 1
ATOM 658 N N . SER A 1 88 ? -1.884 -0.884 7.761 1.00 94.56 88 SER A N 1
ATOM 659 C CA . SER A 1 88 ? -1.565 -2.317 7.785 1.00 94.56 88 SER A CA 1
ATOM 660 C C . SER A 1 88 ? -2.818 -3.197 7.806 1.00 94.56 88 SER A C 1
ATOM 662 O O . SER A 1 88 ? -2.894 -4.157 7.037 1.00 94.56 88 SER A O 1
ATOM 664 N N . LEU A 1 89 ? -3.831 -2.838 8.603 1.00 94.38 89 LEU A N 1
ATOM 665 C CA . LEU A 1 89 ? -5.133 -3.515 8.610 1.00 94.38 89 LEU A CA 1
ATOM 666 C C . LEU A 1 89 ? -5.807 -3.440 7.237 1.00 94.38 89 LEU A C 1
ATOM 668 O O . LEU A 1 89 ? -6.303 -4.449 6.736 1.00 94.38 89 LEU A O 1
ATOM 672 N N . ALA A 1 90 ? -5.792 -2.264 6.604 1.00 93.38 90 ALA A N 1
ATOM 673 C CA . ALA A 1 90 ? -6.368 -2.083 5.278 1.00 93.38 90 ALA A CA 1
ATOM 674 C C . ALA A 1 90 ? -5.670 -2.954 4.226 1.00 93.38 90 ALA A C 1
ATOM 676 O O . ALA A 1 90 ? -6.345 -3.542 3.379 1.00 93.38 90 ALA A O 1
ATOM 677 N N . LEU A 1 91 ? -4.342 -3.082 4.287 1.00 93.38 91 LEU A N 1
ATOM 678 C CA . LEU A 1 91 ? -3.589 -3.914 3.349 1.00 93.38 91 LEU A CA 1
ATOM 679 C C . LEU A 1 91 ? -3.918 -5.405 3.539 1.00 93.38 91 LEU A C 1
ATOM 681 O O . LEU A 1 91 ? -4.187 -6.116 2.571 1.00 93.38 91 LEU A O 1
ATOM 685 N N . PHE A 1 92 ? -3.986 -5.870 4.788 1.00 94.75 92 PHE A N 1
ATOM 686 C CA . PHE A 1 92 ? -4.307 -7.266 5.088 1.00 94.75 92 PHE A CA 1
ATOM 687 C C . PHE A 1 92 ? -5.719 -7.647 4.618 1.00 94.75 92 PHE A C 1
ATOM 689 O O . PHE A 1 92 ? -5.909 -8.653 3.932 1.00 94.75 92 PHE A O 1
ATOM 696 N N . LEU A 1 93 ? -6.706 -6.796 4.911 1.00 94.31 93 LEU A N 1
ATOM 697 C CA . LEU A 1 93 ? -8.079 -6.972 4.432 1.00 94.31 93 LEU A CA 1
ATOM 698 C C . LEU A 1 93 ? -8.169 -6.900 2.904 1.00 94.31 93 LEU A C 1
ATOM 700 O O . LEU A 1 93 ? -8.957 -7.623 2.299 1.00 94.31 93 LEU A O 1
ATOM 704 N N . THR A 1 94 ? -7.345 -6.064 2.271 1.00 93.88 94 THR A N 1
ATOM 705 C CA . THR A 1 94 ? -7.276 -5.975 0.810 1.00 93.88 94 THR A CA 1
ATOM 706 C C . THR A 1 94 ? -6.830 -7.292 0.188 1.00 93.88 94 THR A C 1
ATOM 708 O O . THR A 1 94 ? -7.498 -7.776 -0.723 1.00 93.88 94 THR A O 1
ATOM 711 N N . PHE A 1 95 ? -5.752 -7.907 0.685 1.00 91.81 95 PHE A N 1
ATOM 712 C CA . PHE A 1 95 ? -5.310 -9.206 0.171 1.00 91.81 95 PHE A CA 1
ATOM 713 C C . PHE A 1 95 ? -6.367 -10.297 0.361 1.00 91.81 95 PHE A C 1
ATOM 715 O O . PHE A 1 95 ? -6.588 -11.091 -0.552 1.00 91.81 95 PHE A O 1
ATOM 722 N N . TYR A 1 96 ? -7.065 -10.298 1.500 1.00 92.44 96 TYR A N 1
ATOM 723 C CA . TYR A 1 96 ? -8.152 -11.243 1.757 1.00 92.44 96 TYR A CA 1
ATOM 724 C C . TYR A 1 96 ? -9.308 -11.090 0.756 1.00 92.44 96 TYR A C 1
ATOM 726 O O . TYR A 1 96 ? -9.735 -12.064 0.139 1.00 92.44 96 TYR A O 1
ATOM 734 N N . VAL A 1 97 ? -9.790 -9.862 0.545 1.00 93.25 97 VAL A N 1
ATOM 735 C CA . VAL A 1 97 ? -10.913 -9.586 -0.368 1.00 93.25 97 VAL A CA 1
ATOM 736 C C . VAL A 1 97 ? -10.520 -9.770 -1.838 1.00 93.25 97 VAL A C 1
ATOM 738 O O . VAL A 1 97 ? -11.365 -10.134 -2.654 1.00 93.25 97 VAL A O 1
ATOM 741 N N . MET A 1 98 ? -9.252 -9.544 -2.191 1.00 94.06 98 MET A N 1
ATOM 742 C CA . MET A 1 98 ? -8.773 -9.619 -3.576 1.00 94.06 98 MET A CA 1
ATOM 743 C C . MET A 1 98 ? -8.326 -11.023 -4.015 1.00 94.06 98 MET A C 1
ATOM 745 O O . MET A 1 98 ? -8.110 -11.244 -5.206 1.00 94.06 98 MET A O 1
ATOM 749 N N . TYR A 1 99 ? -8.257 -12.000 -3.108 1.00 90.25 99 TYR A N 1
ATOM 750 C CA . TYR A 1 99 ? -7.969 -13.400 -3.442 1.00 90.25 99 TYR A CA 1
ATOM 751 C C . TYR A 1 99 ? -8.697 -13.942 -4.705 1.00 90.25 99 TYR A C 1
ATOM 753 O O . TYR A 1 99 ? -8.025 -14.492 -5.580 1.00 90.25 99 TYR A O 1
ATOM 761 N N . PRO A 1 100 ? -10.023 -13.756 -4.901 1.00 87.06 100 PRO A N 1
ATOM 762 C CA . PRO A 1 100 ? -10.710 -14.227 -6.111 1.00 87.06 100 PRO A CA 1
ATOM 763 C C . PRO A 1 100 ? -10.280 -13.511 -7.397 1.00 87.06 100 PRO A C 1
ATOM 765 O O . PRO A 1 100 ? -10.268 -14.130 -8.459 1.00 87.06 100 PRO A O 1
ATOM 768 N N . VAL A 1 101 ? -9.905 -12.232 -7.323 1.00 88.06 101 VAL A N 1
ATOM 769 C CA . VAL A 1 101 ? -9.435 -11.471 -8.491 1.00 88.06 101 VAL A CA 1
ATOM 770 C C . VAL A 1 101 ? -8.093 -12.025 -8.964 1.00 88.06 101 VAL A C 1
ATOM 772 O O . VAL A 1 101 ? -7.896 -12.195 -10.162 1.00 88.06 101 VAL A O 1
ATOM 775 N N . LEU A 1 102 ? -7.203 -12.397 -8.037 1.00 85.50 102 LEU A N 1
ATOM 776 C CA . LEU A 1 102 ? -5.935 -13.054 -8.375 1.00 85.50 102 LEU A CA 1
ATOM 777 C C . LEU A 1 102 ? -6.161 -14.399 -9.084 1.00 85.50 102 LEU A C 1
ATOM 779 O O . LEU A 1 102 ? -5.482 -14.691 -10.067 1.00 85.50 102 LEU A O 1
ATOM 783 N N . ASN A 1 103 ? -7.153 -15.181 -8.646 1.00 86.88 103 ASN A N 1
ATOM 784 C CA . ASN A 1 103 ? -7.519 -16.441 -9.302 1.00 86.88 103 ASN A CA 1
ATOM 785 C C . ASN A 1 103 ? -8.117 -16.222 -10.698 1.00 86.88 103 ASN A C 1
ATOM 787 O O . ASN A 1 103 ? -7.755 -16.929 -11.635 1.00 86.88 103 ASN A O 1
ATOM 791 N N . GLN A 1 104 ? -8.991 -15.225 -10.867 1.00 87.75 104 GLN A N 1
ATOM 792 C CA . GLN A 1 104 ? -9.540 -14.875 -12.181 1.00 87.75 104 GLN A CA 1
ATOM 793 C C . GLN A 1 104 ? -8.448 -14.395 -13.138 1.00 87.75 104 GLN A C 1
ATOM 795 O O . GLN A 1 104 ? -8.449 -14.791 -14.300 1.00 87.75 104 GLN A O 1
ATOM 800 N N . VAL A 1 105 ? -7.504 -13.580 -12.667 1.00 86.56 105 VAL A N 1
ATOM 801 C CA . VAL A 1 105 ? -6.354 -13.145 -13.471 1.00 86.56 105 VAL A CA 1
ATOM 802 C C . VAL A 1 105 ? -5.485 -14.344 -13.853 1.00 86.56 105 VAL A C 1
ATOM 804 O O . VAL A 1 105 ? -5.083 -14.458 -15.008 1.00 86.56 105 VAL A O 1
ATOM 807 N N . ASN A 1 106 ? -5.244 -15.277 -12.927 1.00 85.75 106 ASN A N 1
ATOM 808 C CA . ASN A 1 106 ? -4.487 -16.490 -13.228 1.00 85.75 106 ASN A CA 1
ATOM 809 C C . ASN A 1 106 ? -5.158 -17.329 -14.329 1.00 85.75 106 ASN A C 1
ATOM 811 O O . ASN A 1 106 ? -4.503 -17.681 -15.305 1.00 85.75 106 ASN A O 1
ATOM 815 N N . GLN A 1 107 ? -6.467 -17.559 -14.230 1.00 85.31 107 GLN A N 1
ATOM 816 C CA . GLN A 1 107 ? -7.211 -18.391 -15.182 1.00 85.31 107 GLN A CA 1
ATOM 817 C C . GLN A 1 107 ? -7.434 -17.724 -16.546 1.00 85.31 107 GLN A C 1
ATOM 819 O O . GLN A 1 107 ? -7.379 -18.399 -17.567 1.00 85.31 107 GLN A O 1
ATOM 824 N N . ASN A 1 108 ? -7.689 -16.411 -16.584 1.00 83.00 108 ASN A N 1
ATOM 825 C CA . ASN A 1 108 ? -8.046 -15.704 -17.822 1.00 83.00 108 ASN A CA 1
ATOM 826 C C . ASN A 1 108 ? -6.849 -15.079 -18.550 1.00 83.00 108 ASN A C 1
ATOM 828 O O . ASN A 1 108 ? -6.951 -14.821 -19.746 1.00 83.00 108 ASN A O 1
ATOM 832 N N . ALA A 1 109 ? -5.745 -14.794 -17.853 1.00 78.19 109 ALA A N 1
ATOM 833 C CA . ALA A 1 109 ? -4.600 -14.090 -18.435 1.00 78.19 109 ALA A CA 1
ATOM 834 C C . ALA A 1 109 ? -3.278 -14.864 -18.355 1.00 78.19 109 ALA A C 1
ATOM 836 O O . ALA A 1 109 ? -2.426 -14.639 -19.208 1.00 78.19 109 ALA A O 1
ATOM 837 N N . LEU A 1 110 ? -3.085 -15.753 -17.370 1.00 72.56 110 LEU A N 1
ATOM 838 C CA . LEU A 1 110 ? -1.825 -16.502 -17.215 1.00 72.56 110 LEU A CA 1
ATOM 839 C C . LEU A 1 110 ? -1.890 -17.945 -17.723 1.00 72.56 110 LEU A C 1
ATOM 841 O O . LEU A 1 110 ? -0.863 -18.476 -18.109 1.00 72.56 110 LEU A O 1
ATOM 845 N N . GLN A 1 111 ? -3.059 -18.585 -17.691 1.00 74.75 111 GLN A N 1
ATOM 846 C CA . GLN A 1 111 ? -3.265 -19.952 -18.190 1.00 74.75 111 GLN A CA 1
ATOM 847 C C . GLN A 1 111 ? -3.478 -20.091 -19.712 1.00 74.75 111 GLN A C 1
ATOM 849 O O . GLN A 1 111 ? -3.130 -21.144 -20.240 1.00 74.75 111 GLN A O 1
ATOM 854 N N . PRO A 1 112 ? -4.076 -19.114 -20.429 1.00 73.44 112 PRO A N 1
ATOM 855 C CA . PRO A 1 112 ? -4.264 -19.205 -21.878 1.00 73.44 112 PRO A CA 1
ATOM 856 C C . PRO A 1 112 ? -3.065 -18.695 -22.707 1.00 73.44 112 PRO A C 1
ATOM 858 O O . PRO A 1 112 ? -3.198 -18.559 -23.923 1.00 73.44 112 PRO A O 1
ATOM 861 N N . TYR A 1 113 ? -1.915 -18.449 -22.071 1.00 52.03 113 TYR A N 1
ATOM 862 C CA . TYR A 1 113 ? -0.595 -18.259 -22.691 1.00 52.03 113 TYR A CA 1
ATOM 863 C C . TYR A 1 113 ? 0.386 -19.291 -22.129 1.00 52.03 113 TYR A C 1
ATOM 865 O O . TYR A 1 113 ? 1.357 -19.614 -22.848 1.00 52.03 113 TYR A O 1
#